Protein AF-A0A7C4N8R6-F1 (afdb_monomer)

Radius of gyration: 25.92 Å; Cα contacts (8 Å, |Δi|>4): 150; chains: 1; bounding box: 34×74×53 Å

Solvent-accessible surface area (backbone atoms only — not comparable to full-atom values): 8839 Å² total; per-residue (Å²): 139,69,66,65,63,55,53,54,55,52,53,53,64,66,56,58,70,66,71,73,71,82,80,82,78,84,77,80,72,80,74,75,88,65,75,79,76,78,59,69,77,58,53,74,77,60,76,60,58,42,71,75,50,55,31,35,39,32,34,75,45,76,42,53,60,89,56,93,74,57,71,67,59,54,43,48,56,31,48,55,52,43,50,54,52,52,50,50,48,44,46,74,69,78,33,82,85,45,74,66,53,49,50,50,49,54,52,47,46,69,72,33,46,44,76,40,81,47,93,53,97,48,89,65,36,46,36,29,42,29,36,30,58,39,91,47,43,49,59,50,62,73,53,57,81,114

Structure (mmCIF, N/CA/C/O backbone):
data_AF-A0A7C4N8R6-F1
#
_entry.id   AF-A0A7C4N8R6-F1
#
loop_
_atom_site.group_PDB
_atom_site.id
_atom_site.type_symbol
_atom_site.label_atom_id
_atom_site.label_alt_id
_atom_site.label_comp_id
_atom_site.label_asym_id
_atom_site.label_entity_id
_atom_site.label_seq_id
_atom_site.pdbx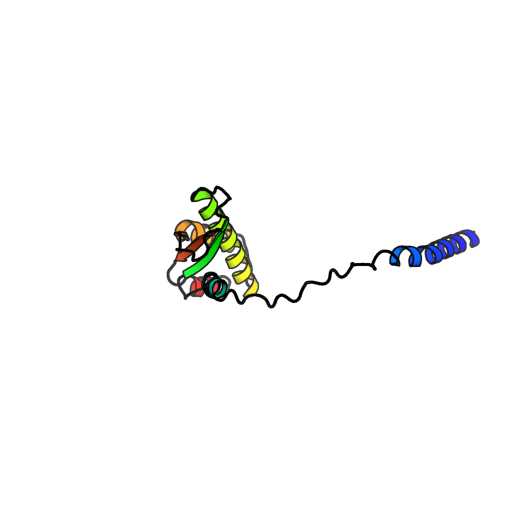_PDB_ins_code
_atom_site.Cartn_x
_atom_site.Cartn_y
_atom_site.Cartn_z
_atom_site.occupancy
_atom_site.B_iso_or_equiv
_atom_site.auth_seq_id
_atom_site.auth_comp_id
_atom_site.auth_asym_id
_atom_site.auth_atom_id
_atom_site.pdbx_PDB_model_num
ATOM 1 N N . MET A 1 1 ? 14.945 65.410 23.961 1.00 57.28 1 MET A N 1
ATOM 2 C CA . MET A 1 1 ? 15.057 63.964 23.649 1.00 57.28 1 MET A CA 1
ATOM 3 C C . MET A 1 1 ? 13.929 63.420 22.745 1.00 57.28 1 MET A C 1
ATOM 5 O O . MET A 1 1 ? 13.744 62.216 22.697 1.00 57.28 1 MET A O 1
ATOM 9 N N . VAL A 1 2 ? 13.197 64.262 21.989 1.00 55.00 2 VAL A N 1
ATOM 10 C CA . VAL A 1 2 ? 12.038 63.834 21.158 1.00 55.00 2 VAL A CA 1
ATOM 11 C C . VAL A 1 2 ? 12.347 63.835 19.643 1.00 55.00 2 VAL A C 1
ATOM 13 O O . VAL A 1 2 ? 11.633 63.207 18.867 1.00 55.00 2 VAL A O 1
ATOM 16 N N . SER A 1 3 ? 13.448 64.462 19.198 1.00 59.31 3 SER A N 1
ATOM 17 C CA . SER A 1 3 ? 13.795 64.541 17.763 1.00 59.31 3 SER A CA 1
ATOM 18 C C . SER A 1 3 ? 14.365 63.254 17.165 1.00 59.31 3 SER A C 1
ATOM 20 O O . SER A 1 3 ? 14.095 62.962 16.004 1.00 59.31 3 SER A O 1
ATOM 22 N N . TYR A 1 4 ? 15.117 62.457 17.931 1.00 59.75 4 TYR A N 1
ATOM 23 C CA . TYR A 1 4 ? 15.778 61.258 17.395 1.00 59.75 4 TYR A CA 1
ATOM 24 C C . TYR A 1 4 ? 14.791 60.135 17.051 1.00 59.75 4 TYR A C 1
ATOM 26 O O . TYR A 1 4 ? 14.957 59.455 16.042 1.00 59.75 4 TYR A O 1
ATOM 34 N N . LEU A 1 5 ? 13.715 59.994 17.833 1.00 59.22 5 LEU A N 1
ATOM 35 C CA . LEU A 1 5 ? 12.690 58.977 17.592 1.00 59.22 5 LEU A CA 1
ATOM 36 C C . LEU A 1 5 ? 11.904 59.260 16.299 1.00 59.22 5 LEU A C 1
ATOM 38 O O . LEU A 1 5 ? 11.577 58.341 15.557 1.00 59.22 5 LEU A O 1
ATOM 42 N N . ARG A 1 6 ? 11.658 60.540 15.987 1.00 61.69 6 ARG A N 1
ATOM 43 C CA . ARG A 1 6 ? 10.983 60.948 14.744 1.00 61.69 6 ARG A CA 1
ATOM 44 C C . ARG A 1 6 ? 11.861 60.731 13.511 1.00 61.69 6 ARG A C 1
ATOM 46 O O . ARG A 1 6 ? 11.342 60.335 12.475 1.00 61.69 6 ARG A O 1
ATOM 53 N N . LEU A 1 7 ? 13.175 60.927 13.636 1.00 62.84 7 LEU A N 1
ATOM 54 C CA . LEU A 1 7 ? 14.124 60.704 12.544 1.00 62.84 7 LEU A CA 1
ATOM 55 C C . LEU A 1 7 ? 14.228 59.213 12.172 1.00 62.84 7 LEU A C 1
ATOM 57 O O . LEU A 1 7 ? 14.213 58.871 10.994 1.00 62.84 7 LEU A O 1
ATOM 61 N N . ILE A 1 8 ? 14.254 58.322 13.169 1.00 66.88 8 ILE A N 1
ATOM 62 C CA . ILE A 1 8 ? 14.326 56.865 12.956 1.00 66.88 8 ILE A CA 1
ATOM 63 C C . ILE A 1 8 ? 13.053 56.333 12.280 1.00 66.88 8 ILE A C 1
ATOM 65 O O . ILE A 1 8 ? 13.141 55.529 11.354 1.00 66.88 8 ILE A O 1
ATOM 69 N N . VAL A 1 9 ? 11.873 56.820 12.685 1.00 66.19 9 VAL A N 1
ATOM 70 C CA . VAL A 1 9 ? 10.591 56.424 12.071 1.00 66.19 9 VAL A CA 1
ATOM 71 C C . VAL A 1 9 ? 10.496 56.891 10.613 1.00 66.19 9 VAL A C 1
ATOM 73 O O . VAL A 1 9 ? 10.007 56.145 9.767 1.00 66.19 9 VAL A O 1
ATOM 76 N N . TYR A 1 10 ? 11.021 58.079 10.293 1.00 62.78 10 TYR A N 1
ATOM 77 C CA . TYR A 1 10 ? 11.067 58.580 8.915 1.00 62.78 10 TYR A CA 1
ATOM 78 C C . TYR A 1 10 ? 12.009 57.769 8.018 1.00 62.78 10 TYR A C 1
ATOM 80 O O . TYR A 1 10 ? 11.660 57.475 6.877 1.00 62.78 10 TYR A O 1
ATOM 88 N N . ILE A 1 11 ? 13.170 57.355 8.534 1.00 63.69 11 ILE A N 1
ATOM 89 C CA . ILE A 1 11 ? 14.107 56.501 7.791 1.00 63.69 11 ILE A CA 1
ATOM 90 C C . ILE A 1 11 ? 13.459 55.136 7.500 1.00 63.69 11 ILE A C 1
ATOM 92 O O . ILE A 1 11 ? 13.500 54.671 6.364 1.00 63.69 11 ILE A O 1
ATOM 96 N N . LEU A 1 12 ? 12.776 54.529 8.476 1.00 59.09 12 LEU A N 1
ATOM 97 C CA . LEU A 1 12 ? 12.082 53.244 8.298 1.00 59.09 12 LEU A CA 1
ATOM 98 C C . LEU A 1 12 ? 10.967 53.294 7.236 1.00 59.09 12 LEU A C 1
ATOM 100 O O . LEU A 1 12 ? 10.825 52.350 6.462 1.00 59.09 12 LEU A O 1
ATOM 104 N N . PHE A 1 13 ? 10.222 54.401 7.149 1.00 60.09 13 PHE A N 1
ATOM 105 C CA . PHE A 1 13 ? 9.158 54.572 6.150 1.00 60.09 13 PHE A CA 1
ATOM 106 C C . PHE A 1 13 ? 9.677 54.772 4.717 1.00 60.09 13 PHE A C 1
ATOM 108 O O . PHE A 1 13 ? 8.994 54.395 3.768 1.00 60.09 13 PHE A O 1
ATOM 115 N N . ILE A 1 14 ? 10.884 55.324 4.550 1.00 61.25 14 ILE A N 1
ATOM 116 C CA . ILE A 1 14 ? 11.496 55.549 3.230 1.00 61.25 14 ILE A CA 1
ATOM 117 C C . ILE A 1 14 ? 12.086 54.253 2.650 1.00 61.25 14 ILE A C 1
ATOM 119 O O . ILE A 1 14 ? 12.050 54.058 1.436 1.00 61.25 14 ILE A O 1
ATOM 123 N N . TYR A 1 15 ? 12.580 53.336 3.491 1.00 57.41 15 TYR A N 1
ATOM 124 C CA . TYR A 1 15 ? 13.176 52.073 3.028 1.00 57.41 15 TYR A CA 1
ATOM 125 C C . TYR A 1 15 ? 12.176 50.913 2.866 1.00 57.41 15 TYR A C 1
ATOM 127 O O . TYR A 1 15 ? 12.472 49.961 2.143 1.00 57.41 15 TYR A O 1
ATOM 135 N N . LEU A 1 16 ? 10.980 50.986 3.466 1.00 56.34 16 LEU A N 1
ATOM 136 C CA . LEU A 1 16 ? 9.956 49.936 3.354 1.00 56.34 16 LEU A CA 1
ATOM 137 C C . LEU A 1 16 ? 9.455 49.658 1.912 1.00 56.34 16 LEU A C 1
ATOM 139 O O . LEU A 1 16 ? 9.300 48.485 1.567 1.00 56.34 16 LEU A O 1
ATOM 143 N N . PRO A 1 17 ? 9.235 50.658 1.029 1.00 56.12 17 PRO A N 1
ATOM 144 C CA . PRO A 1 17 ? 8.775 50.390 -0.337 1.00 56.12 17 PRO A CA 1
ATOM 145 C C . PRO A 1 17 ? 9.883 49.892 -1.282 1.00 56.12 17 PRO A C 1
ATOM 147 O O . PRO A 1 17 ? 9.570 49.398 -2.365 1.00 56.12 17 PRO A O 1
ATOM 150 N N . LEU A 1 18 ? 11.165 49.962 -0.893 1.00 55.56 18 LEU A N 1
ATOM 151 C CA . LEU A 1 18 ? 12.276 49.524 -1.750 1.00 55.56 18 LEU A CA 1
ATOM 152 C C . LEU A 1 18 ? 12.414 47.989 -1.815 1.00 55.56 18 LEU A C 1
ATOM 154 O O . LEU A 1 18 ? 12.956 47.458 -2.780 1.00 55.56 18 LEU A O 1
ATOM 158 N N . ILE A 1 19 ? 11.884 47.261 -0.824 1.00 55.94 19 ILE A N 1
ATOM 159 C CA . ILE A 1 19 ? 11.983 45.790 -0.738 1.00 55.94 19 ILE A CA 1
ATOM 160 C C . ILE A 1 19 ? 10.886 45.095 -1.574 1.00 55.94 19 ILE A C 1
ATOM 162 O O . ILE A 1 19 ? 11.017 43.926 -1.927 1.00 55.94 19 ILE A O 1
ATOM 166 N N . CYS A 1 20 ? 9.834 45.813 -1.982 1.00 52.31 20 CYS A N 1
ATOM 167 C CA . CYS A 1 20 ? 8.740 45.247 -2.786 1.00 52.31 20 CYS A CA 1
ATOM 168 C C . CYS A 1 20 ? 9.010 45.227 -4.305 1.00 52.31 20 CYS A C 1
ATOM 170 O O . CYS A 1 20 ? 8.166 44.755 -5.062 1.00 52.31 20 CYS A O 1
ATOM 172 N N . TYR A 1 21 ? 10.170 45.708 -4.773 1.00 52.94 21 TYR A N 1
ATOM 173 C CA . TYR A 1 21 ? 10.489 45.781 -6.209 1.00 52.94 21 TYR A CA 1
ATOM 174 C C . TYR A 1 21 ? 11.164 44.527 -6.796 1.00 52.94 21 TYR A C 1
ATOM 176 O O . TYR A 1 21 ? 11.364 44.444 -8.006 1.00 52.94 21 TYR A O 1
ATOM 184 N N . ILE A 1 22 ? 11.464 43.512 -5.983 1.00 58.34 22 ILE A N 1
ATOM 185 C CA . ILE A 1 22 ? 12.002 42.222 -6.440 1.00 58.34 22 ILE A CA 1
ATOM 186 C C . ILE A 1 22 ? 10.894 41.177 -6.558 1.00 58.34 22 ILE A C 1
ATOM 188 O O . ILE A 1 22 ? 10.840 40.264 -5.747 1.00 58.34 22 ILE A O 1
ATOM 192 N N . SER A 1 23 ? 9.999 41.295 -7.544 1.00 56.19 23 SER A N 1
ATOM 193 C CA . SER A 1 23 ? 9.154 40.173 -8.017 1.00 56.19 23 SER A CA 1
ATOM 194 C C . SER A 1 23 ? 8.391 40.524 -9.302 1.00 56.19 23 SER A C 1
ATOM 196 O O . SER A 1 23 ? 7.168 40.444 -9.346 1.00 56.19 23 SER A O 1
ATOM 198 N N . SER A 1 24 ? 9.072 40.923 -10.379 1.00 54.53 24 SER A N 1
ATOM 199 C CA . SER A 1 24 ? 8.424 40.904 -11.697 1.00 54.53 24 SER A CA 1
ATOM 200 C C . SER A 1 24 ? 9.433 40.846 -12.836 1.00 54.53 24 SER A C 1
ATOM 202 O O . SER A 1 24 ? 9.954 41.866 -13.270 1.00 54.53 24 SER A O 1
ATOM 204 N N . CYS A 1 25 ? 9.731 39.626 -13.282 1.00 46.66 25 CYS A N 1
ATOM 205 C CA . CYS A 1 25 ? 9.950 39.263 -14.687 1.00 46.66 25 CYS A CA 1
ATOM 206 C C . CYS A 1 25 ? 10.173 37.745 -14.768 1.00 46.66 25 CYS A C 1
ATOM 208 O O . CYS A 1 25 ? 11.272 37.258 -15.027 1.00 46.66 25 CYS A O 1
ATOM 210 N N . ALA A 1 26 ? 9.107 36.973 -14.544 1.00 49.34 26 ALA A N 1
ATOM 211 C CA . ALA A 1 26 ? 9.048 35.620 -15.078 1.00 49.34 26 ALA A CA 1
ATOM 212 C C . ALA A 1 26 ? 8.904 35.752 -16.600 1.00 49.34 26 ALA A C 1
ATOM 214 O O . ALA A 1 26 ? 7.831 36.078 -17.109 1.00 49.34 26 ALA A O 1
ATOM 215 N N . SER A 1 27 ? 10.013 35.573 -17.318 1.00 45.62 27 SER A N 1
ATOM 216 C CA . SER A 1 27 ? 10.022 35.474 -18.775 1.00 45.62 27 SER A CA 1
ATOM 217 C C . SER A 1 27 ? 9.064 34.357 -19.190 1.00 45.62 27 SER A C 1
ATOM 219 O O . SER A 1 27 ? 9.322 33.176 -18.944 1.00 45.62 27 SER A O 1
ATOM 221 N N . LYS A 1 28 ? 7.921 34.732 -19.776 1.00 52.75 28 LYS A N 1
ATOM 222 C CA . LYS A 1 28 ? 7.015 33.790 -20.430 1.00 52.75 28 LYS A CA 1
ATOM 223 C C . LYS A 1 28 ? 7.745 33.235 -21.649 1.00 52.75 28 LYS A C 1
ATOM 225 O O . LYS A 1 28 ? 7.687 33.812 -22.731 1.00 52.75 28 LYS A O 1
ATOM 230 N N . LYS A 1 29 ? 8.430 32.103 -21.477 1.00 49.56 29 LYS A N 1
ATOM 231 C CA . LYS A 1 29 ? 8.743 31.230 -22.607 1.00 49.56 29 LYS A CA 1
ATOM 232 C C . LYS A 1 29 ? 7.408 30.835 -23.233 1.00 49.56 29 LYS A C 1
ATOM 234 O O . LYS A 1 29 ? 6.558 30.273 -22.545 1.00 49.56 29 LYS A O 1
ATOM 239 N N . GLN A 1 30 ? 7.219 31.171 -24.507 1.00 48.84 30 GLN A N 1
ATOM 240 C CA . GLN A 1 30 ? 6.158 30.588 -25.317 1.00 48.84 30 GLN A CA 1
ATOM 241 C C . GLN A 1 30 ? 6.347 29.073 -25.283 1.00 48.84 30 GLN A C 1
ATOM 243 O O . GLN A 1 30 ? 7.303 28.534 -25.841 1.00 48.84 30 GLN A O 1
ATOM 248 N N . VAL A 1 31 ? 5.457 28.402 -24.559 1.00 53.97 31 VAL A N 1
ATOM 249 C CA . VAL A 1 31 ? 5.234 26.974 -24.727 1.00 53.97 31 VAL A CA 1
ATOM 250 C C . VAL A 1 31 ? 4.616 26.851 -26.111 1.00 53.97 31 VAL A C 1
ATOM 252 O O . VAL A 1 31 ? 3.550 27.401 -26.362 1.00 53.97 31 VAL A O 1
ATOM 255 N N . SER A 1 32 ? 5.354 26.231 -27.030 1.00 54.50 32 SER A N 1
ATOM 256 C CA . SER A 1 32 ? 4.824 25.808 -28.322 1.00 54.50 32 SER A CA 1
ATOM 257 C C . SER A 1 32 ? 3.548 25.008 -28.066 1.00 54.50 32 SER A C 1
ATOM 259 O O . SER A 1 32 ? 3.609 24.015 -27.334 1.00 54.50 32 SER A O 1
ATOM 261 N N . ASP A 1 33 ? 2.420 25.446 -28.632 1.00 54.78 33 ASP A N 1
ATOM 262 C CA . ASP A 1 33 ? 1.149 24.715 -28.656 1.00 54.78 33 ASP A CA 1
ATOM 263 C C . ASP A 1 33 ? 1.305 23.463 -29.530 1.00 54.78 33 ASP A C 1
ATOM 265 O O . ASP A 1 33 ? 0.779 23.346 -30.636 1.00 54.78 33 ASP A O 1
ATOM 269 N N . ILE A 1 34 ? 2.082 22.504 -29.038 1.00 59.56 34 ILE A N 1
ATOM 270 C CA . ILE A 1 34 ? 1.942 21.118 -29.442 1.00 59.56 34 ILE A CA 1
ATOM 271 C C . ILE A 1 34 ? 0.745 20.628 -28.625 1.00 59.56 34 ILE A C 1
ATOM 273 O O . ILE A 1 34 ? 0.862 20.574 -27.396 1.00 59.56 34 ILE A O 1
ATOM 277 N N . PRO A 1 35 ? -0.407 20.305 -29.244 1.00 55.81 35 PRO A N 1
ATOM 278 C CA . PRO A 1 35 ? -1.503 19.701 -28.501 1.00 55.81 35 PRO A CA 1
ATOM 279 C C . PRO A 1 35 ? -0.938 18.475 -27.778 1.00 55.81 35 PRO A C 1
ATOM 281 O O . PRO A 1 35 ? -0.205 17.704 -28.413 1.00 55.81 35 PRO A O 1
ATOM 284 N N . PRO A 1 36 ? -1.186 18.306 -26.464 1.00 54.00 36 PRO A N 1
ATOM 285 C CA . PRO A 1 36 ? -0.661 17.167 -25.736 1.00 54.00 36 PRO A CA 1
ATOM 286 C C . PRO A 1 36 ? -1.138 15.928 -26.476 1.00 54.00 36 PRO A C 1
ATOM 288 O O . PRO A 1 36 ? -2.336 15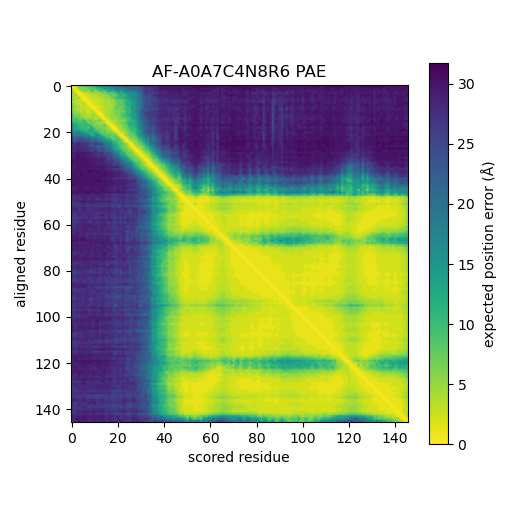.672 -26.564 1.00 54.00 36 PRO A O 1
ATOM 291 N N . LYS A 1 37 ? -0.191 15.210 -27.089 1.00 50.94 37 LYS A N 1
ATOM 292 C CA . LYS A 1 37 ? -0.467 13.939 -27.741 1.00 50.94 37 LYS A CA 1
ATOM 293 C C . LYS A 1 37 ? -1.098 13.082 -26.659 1.00 50.94 37 LYS A C 1
ATOM 295 O O . LYS A 1 37 ? -0.428 12.746 -25.684 1.00 50.94 37 LYS A O 1
ATOM 300 N N . GLU A 1 38 ? -2.396 12.858 -26.796 1.00 50.25 38 GLU A N 1
ATOM 301 C CA . GLU A 1 38 ? -3.228 12.200 -25.807 1.00 50.25 38 GLU A CA 1
ATOM 302 C C . GLU A 1 38 ? -2.664 10.788 -25.617 1.00 50.25 38 GLU A C 1
ATOM 304 O O . GLU A 1 38 ? -2.876 9.874 -26.415 1.00 50.25 38 GLU A O 1
ATOM 309 N N . ASN A 1 39 ? -1.806 10.636 -24.611 1.00 50.03 39 ASN A N 1
ATOM 310 C CA . ASN A 1 39 ? -1.204 9.368 -24.240 1.00 50.03 39 ASN A CA 1
ATOM 311 C C . ASN A 1 39 ? -2.283 8.578 -23.494 1.00 50.03 39 ASN A C 1
ATOM 313 O O . ASN A 1 39 ? -2.197 8.371 -22.287 1.00 50.03 39 ASN A O 1
ATOM 317 N N . ASN A 1 40 ? -3.308 8.130 -24.216 1.00 48.88 40 ASN A N 1
ATOM 318 C CA . ASN A 1 40 ? -4.393 7.308 -23.675 1.00 48.88 40 ASN A CA 1
ATOM 319 C C . ASN A 1 40 ? -3.862 6.006 -23.034 1.00 48.88 40 ASN A C 1
ATOM 321 O O . ASN A 1 40 ? -4.499 5.435 -22.157 1.00 48.88 40 ASN A O 1
ATOM 325 N N . ALA A 1 41 ? -2.642 5.581 -23.388 1.00 50.09 41 ALA A N 1
ATOM 326 C CA . ALA A 1 41 ? -1.937 4.473 -22.743 1.00 50.09 41 ALA A CA 1
ATOM 327 C C . ALA A 1 41 ? -1.463 4.773 -21.302 1.00 50.09 41 ALA A C 1
ATOM 329 O O . ALA A 1 41 ? -1.306 3.843 -20.518 1.00 50.09 41 ALA A O 1
ATOM 330 N N . LEU A 1 42 ? -1.243 6.045 -20.931 1.00 50.59 42 LEU A N 1
ATOM 331 C CA . LEU A 1 42 ? -0.882 6.425 -19.557 1.00 50.59 42 LEU A CA 1
ATOM 332 C C . LEU A 1 42 ? -2.075 6.342 -18.603 1.00 50.59 42 LEU A C 1
ATOM 334 O O . LEU A 1 42 ? -1.876 6.012 -17.438 1.00 50.59 42 LEU A O 1
ATOM 338 N N . LEU A 1 43 ? -3.290 6.631 -19.083 1.00 53.59 43 LEU A N 1
ATOM 339 C CA . LEU A 1 43 ? -4.486 6.699 -18.236 1.00 53.59 43 LEU A CA 1
ATOM 340 C C . LEU A 1 43 ? -4.743 5.366 -17.513 1.00 53.59 43 LEU A C 1
ATOM 342 O O . LEU A 1 43 ? -4.863 5.329 -16.291 1.00 53.59 43 LEU A O 1
ATOM 346 N N . PHE A 1 44 ? -4.706 4.246 -18.238 1.00 56.78 44 PHE A N 1
ATOM 347 C CA . PHE A 1 44 ? -5.067 2.940 -17.674 1.00 56.78 44 PHE A CA 1
ATOM 348 C C . PHE A 1 44 ? -4.072 2.388 -16.647 1.00 56.78 44 PHE A C 1
ATOM 350 O O . PHE A 1 44 ? -4.459 1.598 -15.782 1.00 56.78 44 PHE A O 1
ATOM 357 N N . GLU A 1 45 ? -2.791 2.763 -16.738 1.00 57.56 45 GLU A N 1
ATOM 358 C CA . GLU A 1 45 ? -1.759 2.229 -15.846 1.00 57.56 45 GLU A CA 1
ATOM 359 C C . GLU A 1 45 ? -1.871 2.821 -14.437 1.00 57.56 45 GLU A C 1
ATOM 361 O O . GLU A 1 45 ? -1.517 2.126 -13.492 1.00 57.56 45 GLU A O 1
ATOM 366 N N . TYR A 1 46 ? -2.416 4.038 -14.281 1.00 61.06 46 TYR A N 1
ATOM 367 C CA . TYR A 1 46 ? -2.446 4.776 -13.006 1.00 61.06 46 TYR A CA 1
ATOM 368 C C . TYR A 1 46 ? -3.823 4.921 -12.356 1.00 61.06 46 TYR A C 1
ATOM 370 O O . TYR A 1 46 ? -3.899 5.215 -11.165 1.00 61.06 46 TYR A O 1
ATOM 378 N N . GLU A 1 47 ? -4.911 4.659 -13.080 1.00 63.34 47 GLU A N 1
ATOM 379 C CA . GLU A 1 47 ? -6.296 4.807 -12.595 1.00 63.34 47 GLU A CA 1
ATOM 380 C C . GLU A 1 47 ? -6.692 3.890 -11.420 1.00 63.34 47 GLU A C 1
ATOM 382 O O . GLU A 1 47 ? -7.826 3.935 -10.950 1.00 63.34 47 GLU A O 1
ATOM 387 N N . LYS A 1 48 ? -5.785 3.036 -10.929 1.00 78.56 48 LYS A N 1
ATOM 388 C CA . LYS A 1 48 ? -6.086 2.000 -9.927 1.00 78.56 48 LYS A CA 1
ATOM 389 C C . LYS A 1 48 ? -5.225 2.076 -8.662 1.00 78.56 48 LYS A C 1
ATOM 391 O O . LYS A 1 48 ? -5.049 1.053 -8.003 1.00 78.56 48 LYS A O 1
ATOM 396 N N . GLU A 1 49 ? -4.665 3.237 -8.322 1.00 90.62 49 GLU A N 1
ATOM 397 C CA . GLU A 1 49 ? -4.107 3.450 -6.976 1.00 90.62 49 GLU A CA 1
ATOM 398 C C . GLU A 1 49 ? -5.216 3.642 -5.926 1.00 90.62 49 GLU A C 1
ATOM 400 O O . GLU A 1 49 ? -6.304 4.133 -6.222 1.00 90.62 49 GLU A O 1
ATOM 405 N N . GLY A 1 50 ? -4.926 3.275 -4.677 1.00 94.62 50 GLY A N 1
ATOM 406 C CA . GLY A 1 50 ? -5.859 3.368 -3.556 1.00 94.62 50 GLY A CA 1
ATOM 407 C C . GLY A 1 50 ? -6.579 2.051 -3.263 1.00 94.62 50 GLY A C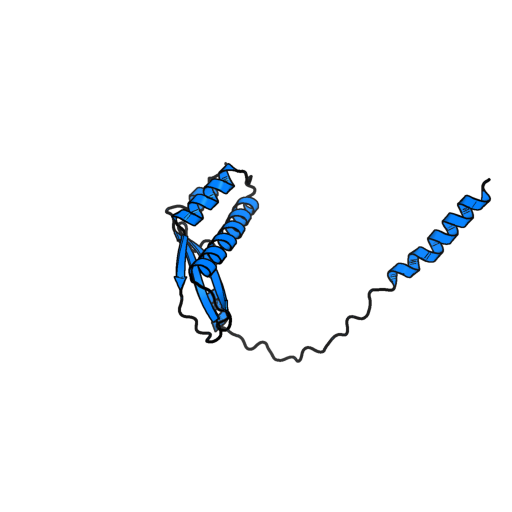 1
ATOM 408 O O . GLY A 1 50 ? -6.078 0.967 -3.563 1.00 94.62 50 GLY A O 1
ATOM 409 N N . PHE A 1 51 ? -7.752 2.128 -2.634 1.00 95.69 51 PHE A N 1
ATOM 410 C CA . PHE A 1 51 ? -8.600 0.952 -2.434 1.00 95.69 51 PHE A CA 1
ATOM 411 C C . PHE A 1 51 ? -9.240 0.549 -3.760 1.00 95.69 51 PHE A C 1
ATOM 413 O O . PHE A 1 51 ? -10.114 1.254 -4.260 1.00 95.69 51 PHE A O 1
ATOM 420 N N . ILE A 1 52 ? -8.816 -0.587 -4.312 1.00 93.81 52 ILE A N 1
ATOM 421 C CA . ILE A 1 52 ? -9.412 -1.149 -5.535 1.00 93.81 52 ILE A CA 1
ATOM 422 C C . ILE A 1 52 ? -10.618 -2.043 -5.222 1.00 93.81 52 ILE A C 1
ATOM 424 O O . ILE A 1 52 ? -11.469 -2.250 -6.081 1.00 93.81 52 ILE A O 1
ATOM 428 N N . ASP A 1 53 ? -10.701 -2.532 -3.984 1.00 94.69 53 ASP A N 1
ATOM 429 C CA . ASP A 1 53 ? -11.864 -3.178 -3.383 1.00 94.69 53 ASP A CA 1
ATOM 430 C C . ASP A 1 53 ? -11.775 -3.089 -1.839 1.00 94.69 53 ASP A C 1
ATOM 432 O O . ASP A 1 53 ? -10.938 -2.369 -1.287 1.00 94.69 53 ASP A O 1
ATOM 436 N N . ASN A 1 54 ? -12.661 -3.784 -1.114 1.00 96.44 54 ASN A N 1
ATOM 437 C CA . ASN A 1 54 ? -12.695 -3.752 0.356 1.00 96.44 54 ASN A CA 1
ATOM 438 C C . ASN A 1 54 ? -11.491 -4.446 1.028 1.00 96.44 54 ASN A C 1
ATOM 440 O O . ASN A 1 54 ? -11.235 -4.223 2.212 1.00 96.44 54 ASN A O 1
ATOM 444 N N . ASN A 1 55 ? -10.774 -5.297 0.299 1.00 97.81 55 ASN A N 1
ATOM 445 C CA . ASN A 1 55 ? -9.706 -6.155 0.802 1.00 97.81 55 ASN A CA 1
ATOM 446 C C . ASN A 1 55 ? -8.317 -5.714 0.325 1.00 97.81 55 ASN A C 1
ATOM 448 O O . ASN A 1 55 ? -7.319 -6.031 0.976 1.00 97.81 55 ASN A O 1
ATOM 452 N N . THR A 1 56 ? -8.243 -5.005 -0.802 1.00 97.44 56 THR A N 1
ATOM 453 C CA . THR A 1 56 ? -6.977 -4.669 -1.447 1.00 97.44 56 THR A CA 1
ATOM 454 C C . THR A 1 56 ? -6.770 -3.165 -1.576 1.00 97.44 56 THR A C 1
ATOM 456 O O . THR A 1 56 ? -7.553 -2.442 -2.196 1.00 97.44 56 THR A O 1
ATOM 459 N N . PHE A 1 57 ? -5.645 -2.710 -1.024 1.00 97.62 57 PHE A N 1
ATOM 460 C CA . PHE A 1 57 ? -5.095 -1.378 -1.252 1.00 97.62 57 PHE A CA 1
ATOM 461 C C . PHE A 1 57 ? -3.869 -1.477 -2.163 1.00 97.62 57 PHE A C 1
ATOM 463 O O . PHE A 1 57 ? -2.955 -2.252 -1.878 1.00 97.62 57 PHE A O 1
ATOM 470 N N . ARG A 1 58 ? -3.840 -0.694 -3.243 1.00 97.31 58 ARG A N 1
ATOM 471 C CA . ARG A 1 58 ? -2.798 -0.722 -4.271 1.00 97.31 58 ARG A CA 1
ATOM 472 C C . ARG A 1 58 ? -2.010 0.579 -4.318 1.00 97.31 58 ARG A C 1
ATOM 474 O O . ARG A 1 58 ? -2.575 1.670 -4.352 1.00 97.31 58 ARG A O 1
ATOM 481 N N . VAL A 1 59 ? -0.694 0.440 -4.430 1.00 96.62 59 VAL A N 1
ATOM 482 C CA . VAL A 1 59 ? 0.231 1.502 -4.835 1.00 96.62 59 VAL A CA 1
ATOM 483 C C . VAL A 1 59 ? 0.958 1.078 -6.101 1.00 96.62 59 VAL A C 1
ATOM 485 O O . VAL A 1 59 ? 1.321 -0.089 -6.249 1.00 96.62 59 VAL A O 1
ATOM 488 N N . ILE A 1 60 ? 1.201 2.019 -7.010 1.00 93.94 60 ILE A N 1
ATOM 489 C CA . ILE A 1 60 ? 1.858 1.757 -8.287 1.00 93.94 60 ILE A CA 1
ATOM 490 C C . ILE A 1 60 ? 3.248 2.372 -8.262 1.00 93.94 60 ILE A C 1
ATOM 492 O O . ILE A 1 60 ? 3.411 3.588 -8.230 1.00 93.94 60 ILE A O 1
ATOM 496 N N . VAL A 1 61 ? 4.281 1.536 -8.269 1.00 93.00 61 VAL A N 1
ATOM 497 C CA . VAL A 1 61 ? 5.680 1.971 -8.272 1.00 93.00 61 VAL A CA 1
ATOM 498 C C . VAL A 1 61 ? 6.202 1.960 -9.704 1.00 93.00 61 VAL A C 1
ATOM 500 O O . VAL A 1 61 ? 6.242 0.917 -10.353 1.00 93.00 61 VAL A O 1
ATOM 503 N N . ILE A 1 62 ? 6.618 3.131 -10.186 1.00 90.50 62 ILE A N 1
ATOM 504 C CA . ILE A 1 62 ? 7.212 3.314 -11.513 1.00 90.50 62 ILE A CA 1
ATOM 505 C C . ILE A 1 62 ? 8.716 3.477 -11.348 1.00 90.50 62 ILE A C 1
ATOM 507 O O . ILE A 1 62 ? 9.172 4.226 -10.475 1.00 90.50 62 ILE A O 1
ATOM 511 N N . ILE A 1 63 ? 9.470 2.789 -12.196 1.00 90.19 63 ILE A N 1
ATOM 512 C CA . ILE A 1 63 ? 10.929 2.821 -12.202 1.00 90.19 63 ILE A CA 1
ATOM 513 C C . ILE A 1 63 ? 11.410 3.060 -13.630 1.00 90.19 63 ILE A C 1
ATOM 515 O O . ILE A 1 63 ? 11.038 2.272 -14.498 1.00 90.19 63 ILE A O 1
ATOM 519 N N . PRO A 1 64 ? 12.204 4.108 -13.902 1.00 89.56 64 PRO A N 1
ATOM 520 C CA . PRO A 1 64 ? 12.835 4.296 -15.208 1.00 89.56 64 PRO A CA 1
ATOM 521 C C . PRO A 1 64 ? 13.717 3.098 -15.569 1.00 89.56 64 PRO A C 1
ATOM 523 O O . PRO A 1 64 ? 14.374 2.533 -14.698 1.00 89.56 64 PRO A O 1
ATOM 526 N N . VAL A 1 65 ? 13.730 2.687 -16.838 1.00 86.88 65 VAL A N 1
ATOM 527 C CA . VAL A 1 65 ? 14.513 1.516 -17.278 1.00 86.88 65 VAL A CA 1
ATOM 528 C C . VAL A 1 65 ? 16.022 1.752 -17.148 1.00 86.88 65 VAL A C 1
ATOM 530 O O . VAL A 1 65 ? 16.784 0.801 -17.000 1.00 86.88 65 VAL A O 1
ATOM 533 N N . GLU A 1 66 ? 16.445 3.016 -17.188 1.00 86.81 66 GLU A N 1
ATOM 534 C CA . GLU A 1 66 ? 17.835 3.448 -17.064 1.00 86.81 66 GLU A CA 1
ATOM 535 C C . GLU A 1 66 ? 18.345 3.378 -15.617 1.00 86.81 66 GLU A C 1
ATOM 537 O O . GLU A 1 66 ? 19.554 3.333 -15.390 1.00 86.81 66 GLU A O 1
ATOM 542 N N . GLU A 1 67 ? 17.441 3.365 -14.631 1.00 84.25 67 GLU A N 1
ATOM 543 C CA . GLU A 1 67 ? 17.796 3.257 -13.220 1.00 84.25 67 GLU A CA 1
ATOM 544 C C . GLU A 1 67 ? 17.862 1.786 -12.794 1.00 84.25 67 GLU A C 1
ATOM 546 O O . GLU A 1 67 ? 16.918 1.008 -12.968 1.00 84.25 67 GLU A O 1
ATOM 551 N N . HIS A 1 68 ? 18.975 1.397 -12.173 1.00 79.38 68 HIS A N 1
ATOM 552 C CA . HIS A 1 68 ? 19.117 0.050 -11.643 1.00 79.38 68 HIS A CA 1
ATOM 553 C C . HIS A 1 68 ? 18.503 -0.024 -10.240 1.00 79.38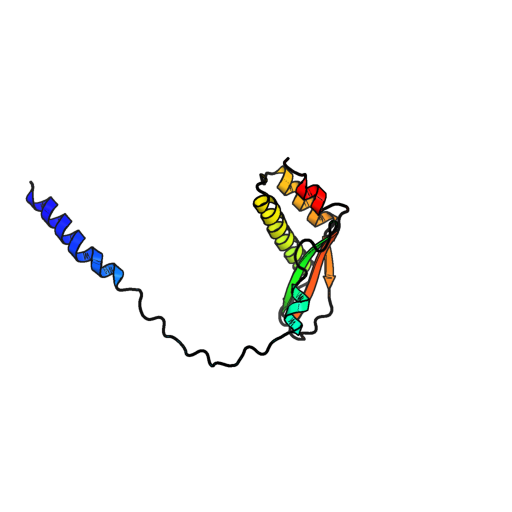 68 HIS A C 1
ATOM 555 O O . HIS A 1 68 ? 19.061 0.510 -9.286 1.00 79.38 68 HIS A O 1
ATOM 561 N N . TYR A 1 69 ? 17.370 -0.715 -10.113 1.00 85.06 69 TYR A N 1
ATOM 562 C CA . TYR A 1 69 ? 16.801 -1.092 -8.817 1.00 85.06 69 TYR A CA 1
ATOM 563 C C . TYR A 1 69 ? 16.781 -2.604 -8.672 1.00 85.06 69 TYR A C 1
ATOM 565 O O . TYR A 1 69 ? 16.405 -3.324 -9.600 1.00 85.06 69 TYR A O 1
ATOM 573 N N . ASP A 1 70 ? 17.139 -3.078 -7.486 1.00 91.31 70 ASP A N 1
ATOM 574 C CA . ASP A 1 70 ? 16.830 -4.432 -7.055 1.00 91.31 70 ASP A CA 1
ATOM 575 C C . ASP A 1 70 ? 15.382 -4.514 -6.532 1.00 91.31 70 ASP A C 1
ATOM 577 O O . ASP A 1 70 ? 14.776 -3.513 -6.138 1.00 91.31 70 ASP A O 1
ATOM 581 N N . GLU A 1 71 ? 14.812 -5.721 -6.524 1.00 90.62 71 GLU A N 1
ATOM 582 C CA . GLU A 1 71 ? 13.420 -5.948 -6.115 1.00 90.62 71 GLU A CA 1
ATOM 583 C C . GLU A 1 71 ? 13.135 -5.501 -4.668 1.00 90.62 71 GLU A C 1
ATOM 585 O O . GLU A 1 71 ? 12.024 -5.043 -4.382 1.00 90.62 71 GLU A O 1
ATOM 590 N N . LEU A 1 72 ? 14.116 -5.584 -3.757 1.00 94.62 72 LEU A N 1
ATOM 591 C CA . LEU A 1 72 ? 13.937 -5.165 -2.363 1.00 94.62 72 LEU A CA 1
ATOM 592 C C . LEU A 1 72 ? 13.766 -3.650 -2.282 1.00 94.62 72 LEU A C 1
ATOM 594 O O . LEU A 1 72 ? 12.843 -3.185 -1.614 1.00 94.62 72 LEU A O 1
ATOM 598 N N . SER A 1 73 ? 14.571 -2.891 -3.025 1.00 95.12 73 SER A N 1
ATOM 599 C CA . SER A 1 73 ? 14.439 -1.435 -3.124 1.00 95.12 73 SER A CA 1
ATOM 600 C C . SER A 1 73 ? 13.076 -1.018 -3.696 1.00 95.12 73 SER A C 1
ATOM 602 O O . SER A 1 73 ? 12.427 -0.105 -3.178 1.00 95.12 73 SER A O 1
ATOM 604 N N . VAL A 1 74 ? 12.577 -1.721 -4.723 1.00 95.75 74 VAL A N 1
ATOM 605 C CA . VAL A 1 74 ? 11.226 -1.477 -5.271 1.00 95.75 74 VAL A CA 1
ATOM 606 C C . VAL A 1 74 ? 10.148 -1.759 -4.228 1.00 95.75 74 VAL A C 1
ATOM 608 O O . VAL A 1 74 ? 9.206 -0.978 -4.066 1.00 95.75 74 VAL A O 1
ATOM 611 N N . ARG A 1 75 ? 10.285 -2.878 -3.508 1.00 96.88 75 ARG A N 1
ATOM 612 C CA . ARG A 1 75 ? 9.355 -3.276 -2.452 1.00 96.88 75 ARG A CA 1
ATOM 613 C C . ARG A 1 75 ? 9.332 -2.246 -1.331 1.00 96.88 75 ARG A C 1
ATOM 615 O O . ARG A 1 75 ? 8.242 -1.846 -0.932 1.00 96.88 75 ARG A O 1
ATOM 622 N N . GLN A 1 76 ? 10.493 -1.791 -0.871 1.00 97.12 76 GLN A N 1
ATOM 623 C CA . GLN A 1 76 ? 10.605 -0.778 0.173 1.00 97.12 76 GLN A CA 1
ATOM 624 C C . GLN A 1 76 ? 9.928 0.530 -0.253 1.00 97.12 76 GLN A C 1
ATOM 626 O O . GLN A 1 76 ? 9.092 1.058 0.478 1.00 97.12 76 GLN A O 1
ATOM 631 N N . LYS A 1 77 ? 10.175 0.995 -1.484 1.00 96.31 77 LYS A N 1
ATOM 632 C CA . LYS A 1 77 ? 9.494 2.172 -2.050 1.00 96.31 77 LYS A CA 1
ATOM 633 C C . LYS A 1 77 ? 7.971 1.992 -2.096 1.00 96.31 77 LYS A C 1
ATOM 635 O O . LYS A 1 77 ? 7.223 2.931 -1.820 1.00 96.31 77 LYS A O 1
ATOM 640 N N . GLY A 1 78 ? 7.501 0.787 -2.424 1.00 97.38 78 GLY A N 1
ATOM 641 C CA . GLY A 1 78 ? 6.084 0.418 -2.367 1.00 97.38 78 GLY A CA 1
ATOM 642 C C . GLY A 1 78 ? 5.509 0.479 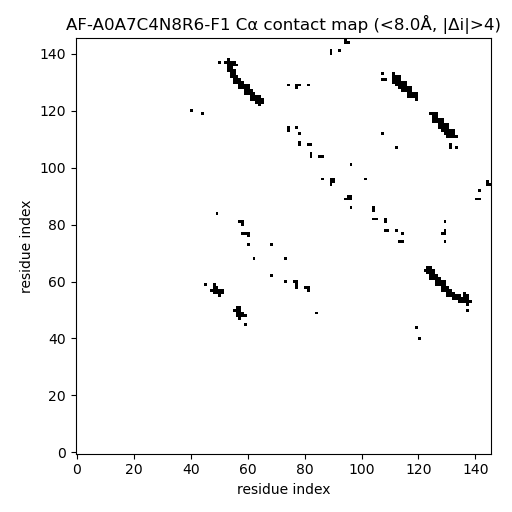-0.950 1.00 97.38 78 GLY A C 1
ATOM 643 O O . GLY A 1 78 ? 4.456 1.084 -0.747 1.00 97.38 78 GLY A O 1
ATOM 644 N N . GLN A 1 79 ? 6.221 -0.076 0.033 1.00 98.31 79 GLN A N 1
ATOM 645 C CA . GLN A 1 79 ? 5.835 -0.059 1.448 1.00 98.31 79 GLN A CA 1
ATOM 646 C C . GLN A 1 79 ? 5.750 1.363 2.005 1.00 98.31 79 GLN A C 1
ATOM 648 O O . GLN A 1 79 ? 4.742 1.721 2.613 1.00 98.31 79 GLN A O 1
ATOM 653 N N . GLU A 1 80 ? 6.769 2.188 1.764 1.00 98.19 80 GLU A N 1
ATOM 654 C CA . GLU A 1 80 ? 6.824 3.581 2.217 1.00 98.19 80 GLU A CA 1
ATOM 655 C C . GLU A 1 80 ? 5.666 4.399 1.643 1.00 98.19 80 GLU A C 1
ATOM 657 O O . GLU A 1 80 ? 4.941 5.076 2.378 1.00 98.19 80 GLU A O 1
ATOM 662 N N . ARG A 1 81 ? 5.430 4.289 0.330 1.00 97.62 81 ARG A N 1
ATOM 663 C CA . ARG A 1 81 ? 4.306 4.974 -0.315 1.00 97.62 81 ARG A CA 1
ATOM 664 C C . ARG A 1 81 ? 2.963 4.477 0.206 1.00 97.62 81 ARG A C 1
ATOM 666 O O . ARG A 1 81 ? 2.084 5.296 0.459 1.00 97.62 81 ARG A O 1
ATOM 673 N N . ALA A 1 82 ? 2.795 3.172 0.407 1.00 98.12 82 ALA A N 1
ATOM 674 C CA . ALA A 1 82 ? 1.554 2.634 0.951 1.00 98.12 82 ALA A CA 1
ATOM 675 C C . ALA A 1 82 ? 1.304 3.105 2.387 1.00 98.12 82 ALA A C 1
ATOM 677 O O . ALA A 1 82 ? 0.175 3.462 2.722 1.00 98.12 82 ALA A O 1
ATOM 678 N N . PHE A 1 83 ? 2.353 3.184 3.208 1.00 98.50 83 PHE A N 1
ATOM 679 C CA . PHE A 1 83 ? 2.271 3.726 4.559 1.00 98.50 83 PHE A CA 1
ATOM 680 C C . PHE A 1 83 ? 1.801 5.181 4.555 1.00 98.50 83 PHE A C 1
ATOM 682 O O . PHE A 1 83 ? 0.842 5.518 5.251 1.00 98.50 83 PHE A O 1
ATOM 689 N N . VAL A 1 84 ? 2.430 6.035 3.742 1.00 98.00 84 VAL A N 1
ATOM 690 C CA . VAL A 1 84 ? 2.052 7.451 3.628 1.00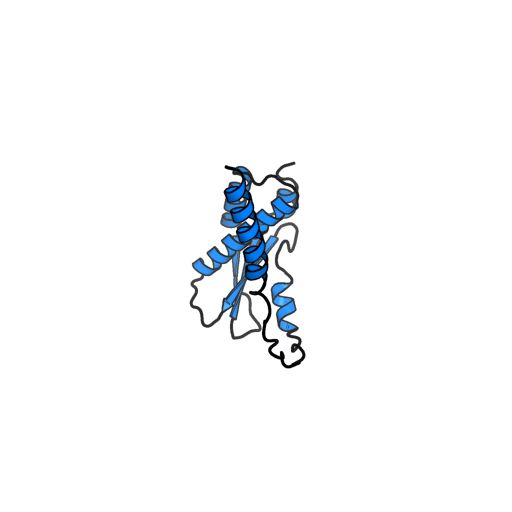 98.00 84 VAL A CA 1
ATOM 691 C C . VAL A 1 84 ? 0.607 7.592 3.148 1.00 98.00 84 VAL A C 1
ATOM 693 O O . VAL A 1 84 ? -0.166 8.333 3.754 1.00 98.00 84 VAL A O 1
ATOM 696 N N . SER A 1 85 ? 0.212 6.851 2.112 1.00 97.44 85 SER A N 1
ATOM 697 C CA . SER A 1 85 ? -1.143 6.932 1.562 1.00 97.44 85 SER A CA 1
ATOM 698 C C . SER A 1 85 ? -2.210 6.451 2.548 1.00 97.44 85 SER A C 1
ATOM 700 O O . SER A 1 85 ? -3.224 7.125 2.721 1.00 97.44 85 SER A O 1
ATOM 702 N N . LEU A 1 86 ? -1.985 5.334 3.249 1.00 97.25 86 LEU A N 1
ATOM 703 C CA . LEU A 1 86 ? -2.923 4.827 4.257 1.00 97.25 86 LEU A CA 1
ATOM 704 C C . LEU A 1 86 ? -2.983 5.721 5.500 1.00 97.25 86 LEU A C 1
ATOM 706 O O . LEU A 1 86 ? -4.065 5.942 6.043 1.00 97.25 86 LEU A O 1
ATOM 710 N N . LYS A 1 87 ? -1.855 6.295 5.933 1.00 97.12 87 LYS A N 1
ATOM 711 C CA . LYS A 1 87 ? -1.836 7.308 6.997 1.00 97.12 87 LYS A CA 1
ATOM 712 C C . LYS A 1 87 ? -2.682 8.520 6.606 1.00 97.12 87 LYS A C 1
ATOM 714 O O . LYS A 1 87 ? -3.523 8.955 7.389 1.00 97.12 87 LYS A O 1
ATOM 719 N N . ASN A 1 88 ? -2.488 9.039 5.394 1.00 96.25 88 ASN A N 1
ATOM 720 C CA . ASN A 1 88 ? -3.261 10.171 4.887 1.00 96.25 88 ASN A CA 1
ATOM 721 C C . ASN A 1 88 ? -4.751 9.829 4.774 1.00 96.25 88 ASN A C 1
ATOM 723 O O . ASN A 1 88 ? -5.586 10.656 5.130 1.00 96.25 88 ASN A O 1
ATOM 727 N N . TYR A 1 89 ? -5.088 8.604 4.360 1.00 95.31 89 TYR A N 1
ATOM 728 C CA . TYR A 1 89 ? -6.463 8.113 4.366 1.00 95.31 89 TYR A CA 1
ATOM 729 C C . TYR A 1 89 ? -7.077 8.174 5.769 1.00 95.31 89 TYR A C 1
ATOM 731 O O . TYR A 1 89 ? -8.110 8.813 5.944 1.00 95.31 89 TYR A O 1
ATOM 739 N N . ILE A 1 90 ? -6.426 7.594 6.782 1.00 94.56 90 ILE A N 1
ATOM 740 C CA . ILE A 1 90 ? -6.912 7.611 8.175 1.00 94.56 90 ILE A CA 1
ATOM 741 C C . ILE A 1 90 ? -7.143 9.050 8.656 1.00 94.56 90 ILE A C 1
ATOM 743 O O . ILE A 1 90 ? -8.211 9.358 9.183 1.00 94.56 90 ILE A O 1
ATOM 747 N N . ILE A 1 91 ? -6.179 9.944 8.417 1.00 94.25 91 ILE A N 1
ATOM 748 C CA . ILE A 1 91 ? -6.284 11.359 8.799 1.00 94.25 91 ILE A CA 1
ATOM 749 C C . ILE A 1 91 ? -7.458 12.037 8.076 1.00 94.25 91 ILE A C 1
ATOM 751 O O . ILE A 1 91 ? -8.224 12.760 8.708 1.00 94.25 91 ILE A O 1
ATOM 755 N N . SER A 1 92 ? -7.655 11.762 6.781 1.00 94.31 92 SER A N 1
ATOM 756 C CA . SER A 1 92 ? -8.774 12.313 5.997 1.00 94.31 92 SER A CA 1
ATOM 757 C C . SER A 1 92 ? -10.152 11.875 6.504 1.00 94.31 92 SER A C 1
ATOM 759 O O . SER A 1 92 ? -11.136 12.575 6.289 1.00 94.31 92 SER A O 1
ATOM 761 N N . GLN A 1 93 ? -10.224 10.743 7.212 1.00 93.12 93 GLN A N 1
ATOM 762 C CA . GLN A 1 93 ? -11.440 10.254 7.865 1.00 93.12 93 GLN A CA 1
ATOM 763 C C . GLN A 1 93 ? -11.650 10.865 9.264 1.00 93.12 93 GLN A C 1
ATOM 765 O O . GLN A 1 93 ? -12.472 10.362 10.028 1.00 93.12 93 GLN A O 1
ATOM 770 N N . ASN A 1 94 ? -10.919 11.932 9.615 1.00 92.12 94 ASN A N 1
ATOM 771 C CA . ASN A 1 94 ? -10.948 12.601 10.922 1.00 92.12 94 ASN A CA 1
ATOM 772 C C . ASN A 1 94 ? -10.592 11.682 12.102 1.00 92.12 94 ASN A C 1
ATOM 774 O O . ASN A 1 94 ? -11.111 11.839 13.207 1.00 92.12 94 ASN A O 1
ATOM 778 N N . LYS A 1 95 ? -9.700 10.714 11.878 1.00 90.62 95 LYS A N 1
ATOM 779 C CA . LYS A 1 95 ? -9.245 9.779 12.912 1.00 90.62 95 LYS A CA 1
ATOM 780 C C . LYS A 1 95 ? -7.891 10.187 13.466 1.00 90.62 95 LYS A C 1
ATOM 782 O O . LYS A 1 95 ? -7.025 10.670 12.737 1.00 90.62 95 LYS A O 1
ATOM 787 N N . VAL A 1 96 ? -7.689 9.936 14.757 1.00 90.31 96 VAL A N 1
ATOM 788 C CA . VAL A 1 96 ? -6.401 10.167 15.418 1.00 90.31 96 VAL A CA 1
ATOM 789 C C . VAL A 1 96 ? -5.389 9.127 14.938 1.00 90.31 96 VAL A C 1
ATOM 791 O O . VAL A 1 96 ? -5.622 7.923 15.035 1.00 90.31 96 VAL A O 1
ATOM 794 N N . PHE A 1 97 ? -4.249 9.596 14.431 1.00 93.44 9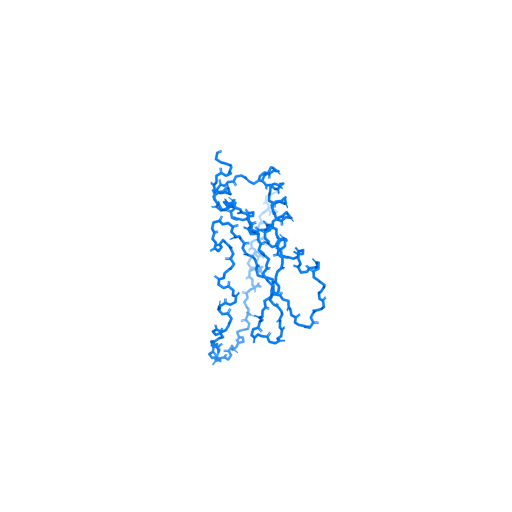7 PHE A N 1
ATOM 795 C CA . PHE A 1 97 ? -3.127 8.741 14.052 1.00 93.44 97 PHE A CA 1
ATOM 796 C C . PHE A 1 97 ? -2.126 8.643 15.211 1.00 93.44 97 PHE A C 1
ATOM 798 O O . PHE A 1 97 ? -1.210 9.457 15.322 1.00 93.44 97 PHE A O 1
ATOM 805 N N . ASP A 1 98 ? -2.331 7.666 16.091 1.00 93.81 98 ASP A N 1
ATOM 806 C CA . ASP A 1 98 ? -1.486 7.401 17.259 1.00 93.81 98 ASP A CA 1
ATOM 807 C C . ASP A 1 98 ? -0.457 6.276 17.008 1.00 93.81 98 ASP A C 1
ATOM 809 O O . ASP A 1 98 ? -0.327 5.734 15.905 1.00 93.81 98 ASP A O 1
ATOM 813 N N . SER A 1 99 ? 0.298 5.908 18.048 1.00 95.19 99 SER A N 1
ATOM 814 C CA . SER A 1 99 ? 1.280 4.818 17.981 1.00 95.19 99 SER A CA 1
ATOM 815 C C . SER A 1 99 ? 0.640 3.455 17.692 1.00 95.19 99 SER A C 1
ATOM 817 O O . SER A 1 99 ? 1.253 2.616 17.031 1.00 95.19 99 SER A O 1
ATOM 819 N N . LYS A 1 100 ? -0.606 3.231 18.129 1.00 93.31 100 LYS A N 1
ATOM 820 C CA . LYS A 1 100 ? -1.352 1.999 17.855 1.00 93.31 100 LYS A CA 1
ATOM 821 C C . LYS A 1 100 ? -1.701 1.898 16.371 1.00 93.31 100 LYS A C 1
ATOM 823 O O . LYS A 1 100 ? -1.461 0.850 15.773 1.00 93.31 100 LYS A O 1
ATOM 828 N N . MET A 1 101 ? -2.207 2.975 15.768 1.00 94.25 101 MET A N 1
ATOM 829 C CA . MET A 1 101 ? -2.473 3.056 14.328 1.00 94.25 101 MET A CA 1
ATOM 830 C C . MET A 1 101 ? -1.191 2.908 13.511 1.00 94.25 101 MET A C 1
ATOM 832 O O . MET A 1 101 ? -1.176 2.174 12.523 1.00 94.25 101 MET A O 1
ATOM 836 N N . HIS A 1 102 ? -0.105 3.553 13.945 1.00 96.50 102 HIS A N 1
ATOM 837 C CA . HIS A 1 102 ? 1.202 3.421 13.309 1.00 96.50 102 HIS A CA 1
ATOM 838 C C . HIS A 1 102 ? 1.660 1.958 13.258 1.00 96.50 102 HIS A C 1
ATOM 840 O O . HIS A 1 102 ? 1.935 1.437 12.177 1.00 96.50 102 HIS A O 1
ATOM 846 N N . ASN A 1 103 ? 1.684 1.280 14.409 1.00 96.75 103 ASN A N 1
ATOM 847 C CA . ASN A 1 103 ? 2.102 -0.118 14.501 1.00 96.75 103 ASN A CA 1
ATOM 848 C C . ASN A 1 103 ? 1.186 -1.033 13.684 1.00 96.75 103 ASN A C 1
ATOM 850 O O . ASN A 1 103 ? 1.673 -1.883 12.944 1.00 96.75 103 ASN A O 1
ATOM 854 N N . TYR A 1 104 ? -0.131 -0.818 13.756 1.00 95.50 104 TYR A N 1
ATOM 855 C CA . TYR A 1 104 ? -1.097 -1.565 12.955 1.00 95.50 104 TYR A CA 1
ATOM 856 C C . TYR A 1 104 ? -0.816 -1.442 11.451 1.00 95.50 104 TYR A C 1
ATOM 858 O O . TYR A 1 104 ? -0.782 -2.460 10.753 1.00 95.50 104 TYR A O 1
ATOM 866 N N . LEU A 1 105 ? -0.587 -0.223 10.946 1.00 97.00 105 LEU A N 1
ATOM 867 C CA . LEU A 1 105 ? -0.250 -0.014 9.538 1.00 97.00 105 LEU A CA 1
ATOM 868 C C . LEU A 1 105 ? 1.062 -0.701 9.176 1.00 97.00 105 LEU A C 1
ATOM 870 O O . LEU A 1 105 ? 1.096 -1.431 8.191 1.00 97.00 105 LEU A O 1
ATOM 874 N N . MET A 1 106 ? 2.115 -0.523 9.977 1.00 97.81 106 MET A N 1
ATOM 875 C CA . MET A 1 106 ? 3.414 -1.146 9.714 1.00 97.81 106 MET A CA 1
ATOM 876 C C . MET A 1 106 ? 3.312 -2.673 9.645 1.00 97.81 106 MET A C 1
ATOM 878 O O . MET A 1 106 ? 3.800 -3.280 8.689 1.00 97.81 106 MET A O 1
ATOM 882 N N . THR A 1 107 ? 2.624 -3.300 10.602 1.00 97.81 107 THR A N 1
ATOM 883 C CA . THR A 1 107 ? 2.403 -4.753 10.609 1.00 97.81 107 THR A CA 1
ATOM 884 C C . THR A 1 107 ? 1.546 -5.197 9.427 1.00 97.81 107 THR A C 1
ATOM 886 O O . THR A 1 107 ? 1.860 -6.198 8.788 1.00 97.81 107 THR A O 1
ATOM 889 N N . THR A 1 108 ? 0.494 -4.447 9.090 1.00 98.00 108 THR A N 1
ATOM 890 C CA . THR A 1 108 ? -0.399 -4.785 7.974 1.00 98.00 108 THR A CA 1
ATOM 891 C C . THR A 1 108 ? 0.325 -4.700 6.632 1.00 98.00 108 THR A C 1
ATOM 893 O O . THR A 1 108 ? 0.256 -5.626 5.830 1.00 98.00 108 THR A O 1
ATOM 896 N N . ILE A 1 109 ? 1.072 -3.623 6.398 1.00 98.31 109 ILE A N 1
ATOM 897 C CA . ILE A 1 109 ? 1.839 -3.405 5.167 1.00 98.31 109 ILE A CA 1
ATOM 898 C C . ILE A 1 109 ? 2.943 -4.455 5.022 1.00 98.31 109 ILE A C 1
ATOM 900 O O . ILE A 1 109 ? 3.135 -5.001 3.939 1.00 98.31 109 ILE A O 1
ATOM 904 N N . THR A 1 110 ? 3.655 -4.761 6.109 1.00 97.50 110 THR A N 1
ATOM 905 C CA . THR A 1 110 ? 4.754 -5.737 6.085 1.00 97.50 110 THR A CA 1
ATOM 906 C C . THR A 1 110 ? 4.238 -7.165 5.917 1.00 97.50 110 THR A C 1
ATOM 908 O O . THR A 1 110 ? 4.829 -7.936 5.168 1.00 97.50 110 THR A O 1
ATOM 911 N N . GLY A 1 111 ? 3.135 -7.521 6.584 1.00 97.94 111 GLY A N 1
ATOM 912 C CA . GLY A 1 111 ? 2.596 -8.883 6.579 1.00 97.94 111 GLY A CA 1
ATOM 913 C C . GLY A 1 111 ? 1.746 -9.230 5.355 1.00 97.94 111 GLY A C 1
ATOM 914 O O . GLY A 1 111 ? 1.761 -10.376 4.919 1.00 97.94 111 GLY A O 1
ATOM 915 N N . TYR A 1 112 ? 1.019 -8.259 4.794 1.00 98.25 112 TYR A N 1
ATOM 916 C CA . TYR A 1 112 ? 0.065 -8.487 3.696 1.00 98.25 112 TYR A CA 1
ATOM 917 C C . TYR A 1 112 ? 0.462 -7.805 2.379 1.00 98.25 112 TYR A C 1
ATOM 919 O O . TYR A 1 112 ? -0.266 -7.911 1.389 1.00 98.25 112 TYR A O 1
ATOM 927 N N . GLY A 1 113 ? 1.586 -7.085 2.361 1.00 97.94 113 GLY A N 1
ATOM 928 C CA . GLY A 1 113 ? 2.112 -6.411 1.181 1.00 97.94 113 GLY A CA 1
ATOM 929 C C . GLY A 1 113 ? 2.795 -7.375 0.216 1.00 97.94 113 GLY A C 1
ATOM 930 O O . GLY A 1 113 ? 3.689 -8.131 0.593 1.00 97.94 113 GLY A O 1
ATOM 931 N N . THR A 1 114 ? 2.414 -7.317 -1.055 1.00 97.88 114 THR A N 1
ATOM 932 C CA . THR A 1 114 ? 3.004 -8.119 -2.130 1.00 97.88 114 THR A CA 1
ATOM 933 C C . THR A 1 114 ? 3.393 -7.227 -3.299 1.00 97.88 114 THR A C 1
ATOM 935 O O . THR A 1 114 ? 2.619 -6.371 -3.719 1.00 97.88 114 THR A O 1
ATOM 938 N N . LEU A 1 115 ? 4.601 -7.426 -3.828 1.00 97.12 115 LEU A N 1
ATOM 939 C CA . LEU A 1 115 ? 5.078 -6.724 -5.015 1.00 97.12 115 LEU A CA 1
ATOM 940 C C . LEU A 1 115 ? 4.871 -7.610 -6.246 1.00 97.12 115 LEU A C 1
ATOM 942 O O . LEU A 1 115 ? 5.256 -8.778 -6.243 1.00 97.12 115 LEU A O 1
ATOM 946 N N . LYS A 1 116 ? 4.280 -7.057 -7.303 1.00 94.00 116 LYS A N 1
ATOM 947 C CA . LYS A 1 116 ? 4.093 -7.735 -8.589 1.00 94.00 116 LYS A CA 1
ATOM 948 C C . LYS A 1 116 ? 4.519 -6.813 -9.717 1.00 94.00 116 LYS A C 1
ATOM 950 O O . LYS A 1 116 ? 3.956 -5.731 -9.871 1.00 94.00 116 LYS A O 1
ATOM 955 N N . LYS A 1 117 ? 5.477 -7.252 -10.532 1.00 91.12 117 LYS A N 1
ATOM 956 C CA . LYS A 1 117 ? 5.803 -6.572 -11.789 1.00 91.12 117 LYS A CA 1
ATOM 957 C C . LYS A 1 117 ? 4.615 -6.687 -12.745 1.00 91.12 117 LYS A C 1
ATOM 959 O O . LYS A 1 117 ? 3.947 -7.721 -12.790 1.00 91.12 117 LYS A O 1
ATOM 964 N N . ARG A 1 118 ? 4.333 -5.618 -13.478 1.00 87.81 118 ARG A N 1
ATOM 965 C CA . ARG A 1 118 ? 3.302 -5.581 -14.512 1.00 87.81 118 ARG A CA 1
ATOM 966 C C . ARG A 1 118 ? 3.951 -5.302 -15.851 1.00 87.81 118 ARG A C 1
ATOM 968 O O . ARG A 1 118 ? 4.962 -4.602 -15.928 1.00 87.81 118 ARG A O 1
ATOM 975 N N . ASP A 1 119 ? 3.345 -5.860 -16.887 1.00 79.56 119 ASP A N 1
ATOM 976 C CA . ASP A 1 119 ? 3.711 -5.527 -18.251 1.00 79.56 119 ASP A CA 1
ATOM 977 C C . ASP A 1 119 ? 3.388 -4.051 -18.466 1.00 79.56 119 ASP A C 1
ATOM 979 O O . ASP A 1 119 ? 2.249 -3.620 -18.274 1.00 79.56 119 ASP A O 1
ATOM 983 N N . SER A 1 120 ? 4.410 -3.268 -18.802 1.00 73.31 120 SER A N 1
ATOM 984 C CA . SER A 1 120 ? 4.228 -1.872 -19.177 1.00 73.31 120 SER A CA 1
ATOM 985 C C . SER A 1 120 ? 4.238 -1.782 -20.692 1.00 73.31 120 SER A C 1
ATOM 987 O O . SER A 1 120 ? 5.081 -2.378 -21.361 1.00 73.31 120 SER A O 1
ATOM 989 N N . THR A 1 121 ? 3.317 -1.002 -21.248 1.00 73.38 121 THR A N 1
ATOM 990 C CA . THR A 1 121 ? 3.323 -0.667 -22.679 1.00 73.38 121 THR A CA 1
ATOM 991 C C . THR A 1 121 ? 4.425 0.337 -23.026 1.00 73.38 121 THR A C 1
ATOM 993 O O . THR A 1 121 ? 4.608 0.679 -24.192 1.00 73.38 121 THR A O 1
ATOM 996 N N . CYS A 1 122 ? 5.137 0.853 -22.020 1.00 78.06 122 CYS A N 1
ATOM 997 C CA . CYS A 1 122 ? 6.186 1.847 -22.156 1.00 78.06 122 CYS A CA 1
ATOM 998 C C . CYS A 1 122 ? 7.562 1.189 -22.001 1.00 78.06 122 CYS A C 1
ATOM 1000 O O . CYS A 1 122 ? 7.878 0.633 -20.954 1.00 78.06 122 CYS A O 1
ATOM 1002 N N . SER A 1 123 ? 8.404 1.287 -23.031 1.00 81.25 123 SER A N 1
ATOM 1003 C CA . SER A 1 123 ? 9.741 0.678 -23.038 1.00 81.25 123 SER A CA 1
ATOM 1004 C C . SER A 1 123 ? 10.753 1.376 -22.127 1.00 81.25 123 SER A C 1
ATOM 1006 O O . SER A 1 123 ? 11.810 0.816 -21.859 1.00 81.25 123 SER A O 1
ATOM 1008 N N . THR A 1 124 ? 10.458 2.591 -21.660 1.00 86.75 124 THR A N 1
ATOM 1009 C CA . THR A 1 124 ? 11.386 3.402 -20.856 1.00 86.75 124 THR A CA 1
ATOM 1010 C C . THR A 1 124 ? 11.173 3.240 -19.354 1.00 86.75 124 THR A C 1
ATOM 1012 O O . THR A 1 124 ? 11.783 3.954 -18.563 1.00 86.75 124 THR A O 1
ATOM 1015 N N . ARG A 1 125 ? 10.267 2.355 -18.920 1.00 87.00 125 ARG A N 1
ATOM 1016 C CA . ARG A 1 125 ? 9.965 2.176 -17.499 1.00 87.00 125 ARG A CA 1
ATOM 1017 C C . ARG A 1 125 ? 9.428 0.792 -17.180 1.00 87.00 125 ARG A C 1
ATOM 1019 O O . ARG A 1 125 ? 8.763 0.150 -17.985 1.00 87.00 125 ARG A O 1
ATOM 1026 N N . TYR A 1 126 ? 9.635 0.389 -15.940 1.00 88.56 126 TYR A N 1
ATOM 1027 C CA . TYR A 1 126 ? 8.947 -0.721 -15.314 1.00 88.56 126 TYR A CA 1
ATOM 1028 C C . TYR A 1 126 ? 7.831 -0.216 -14.410 1.00 88.56 126 TYR A C 1
ATOM 1030 O O . TYR A 1 126 ? 7.957 0.818 -13.748 1.00 88.56 126 TYR A O 1
ATOM 1038 N N . CYS A 1 127 ? 6.755 -0.991 -14.355 1.00 90.19 127 CYS A N 1
ATOM 1039 C CA . CYS A 1 127 ? 5.622 -0.750 -13.484 1.00 90.19 127 CYS A CA 1
ATOM 1040 C C . CYS A 1 127 ? 5.445 -1.925 -12.535 1.00 90.19 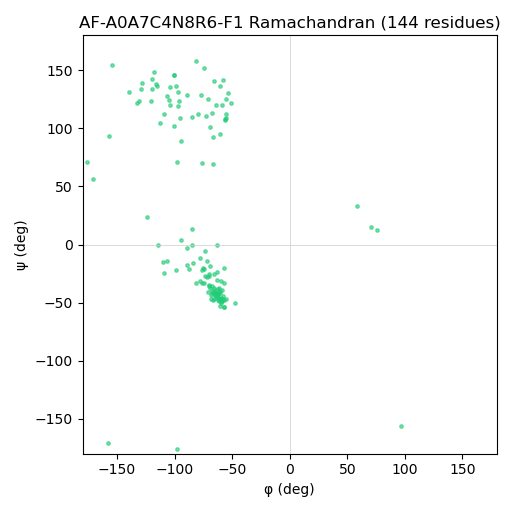127 CYS A C 1
ATOM 1042 O O . CYS A 1 127 ? 5.489 -3.091 -12.937 1.00 90.19 127 CYS A O 1
ATOM 1044 N N . TYR A 1 128 ? 5.249 -1.608 -11.264 1.00 93.00 128 TYR A N 1
ATOM 1045 C CA . TYR A 1 128 ? 5.008 -2.584 -10.221 1.00 93.00 128 TYR A CA 1
ATOM 1046 C C . TYR A 1 128 ? 3.760 -2.208 -9.446 1.00 93.00 128 TYR A C 1
ATOM 1048 O O . TYR A 1 128 ? 3.550 -1.046 -9.104 1.00 93.00 128 TYR A O 1
ATOM 1056 N N . TYR A 1 129 ? 2.959 -3.209 -9.116 1.00 94.88 129 TYR A N 1
ATOM 1057 C CA . TYR A 1 129 ? 1.890 -3.080 -8.142 1.00 94.88 129 TYR A CA 1
ATOM 1058 C C . TYR A 1 129 ? 2.405 -3.559 -6.796 1.00 94.88 129 TYR A C 1
ATOM 1060 O O . TYR A 1 129 ? 2.876 -4.690 -6.672 1.00 94.88 129 TYR A O 1
ATOM 1068 N N . PHE A 1 130 ? 2.324 -2.686 -5.803 1.00 97.38 130 PHE A N 1
ATOM 1069 C CA . PHE A 1 130 ? 2.465 -3.045 -4.407 1.00 97.38 130 PHE A CA 1
ATOM 1070 C C . PHE A 1 130 ? 1.063 -3.128 -3.800 1.00 97.38 130 PHE A C 1
ATOM 1072 O O . PHE A 1 130 ? 0.430 -2.106 -3.528 1.00 97.38 130 PHE A O 1
ATOM 1079 N N . ASP A 1 131 ? 0.576 -4.356 -3.641 1.00 97.56 131 ASP A N 1
ATOM 1080 C CA . ASP A 1 131 ? -0.776 -4.655 -3.177 1.00 97.56 131 ASP A CA 1
ATOM 1081 C C . ASP A 1 131 ? -0.739 -5.137 -1.731 1.00 97.56 131 ASP A C 1
ATOM 1083 O O . ASP A 1 131 ? -0.096 -6.141 -1.425 1.00 97.56 131 ASP A O 1
ATOM 1087 N N . ILE A 1 132 ? -1.489 -4.472 -0.858 1.00 98.44 132 ILE A N 1
ATOM 1088 C CA . ILE A 1 132 ? -1.772 -4.936 0.501 1.00 98.44 132 ILE A CA 1
ATOM 1089 C C . ILE A 1 132 ? -3.106 -5.660 0.450 1.00 98.44 132 ILE A C 1
ATOM 1091 O O . ILE A 1 132 ? -4.139 -5.018 0.270 1.00 98.44 132 ILE A O 1
ATOM 1095 N N . THR A 1 133 ? -3.087 -6.986 0.584 1.00 98.06 133 THR A N 1
ATOM 1096 C CA . THR A 1 133 ? -4.298 -7.814 0.467 1.00 98.06 133 THR A CA 1
ATOM 1097 C C . THR A 1 133 ? -4.642 -8.445 1.807 1.00 98.06 133 THR A C 1
ATOM 1099 O O . THR A 1 133 ? -4.009 -9.411 2.227 1.00 98.06 133 THR A O 1
ATOM 1102 N N . LYS A 1 134 ? -5.664 -7.907 2.474 1.00 97.88 134 LYS A N 1
ATOM 1103 C CA . LYS A 1 134 ? -6.160 -8.392 3.765 1.00 97.88 134 LYS A CA 1
ATOM 1104 C C . LYS A 1 134 ? -7.685 -8.352 3.764 1.00 97.88 134 LYS A C 1
ATOM 1106 O O . LYS A 1 134 ? -8.282 -7.338 3.418 1.00 97.88 134 LYS A O 1
ATOM 1111 N N . SER A 1 135 ? -8.325 -9.447 4.168 1.00 97.44 135 SER A N 1
ATOM 1112 C CA . SER A 1 135 ? -9.790 -9.513 4.236 1.00 97.44 135 SER A CA 1
ATOM 1113 C C . SER A 1 135 ? -10.350 -8.384 5.103 1.00 97.44 135 SER A C 1
ATOM 1115 O O . SER A 1 135 ? -9.958 -8.241 6.258 1.00 97.44 135 SER A O 1
ATOM 1117 N N . GLY A 1 136 ? -11.271 -7.599 4.546 1.00 96.06 136 GLY A N 1
ATOM 1118 C CA . GLY A 1 136 ? -11.931 -6.500 5.238 1.00 96.06 136 GLY A CA 1
ATOM 1119 C C . GLY A 1 136 ? -11.048 -5.286 5.517 1.00 96.06 136 GLY A C 1
ATOM 1120 O O . GLY A 1 136 ? -11.459 -4.460 6.324 1.00 96.06 136 GLY A O 1
ATOM 1121 N N . LEU A 1 137 ? -9.878 -5.146 4.879 1.00 97.19 137 LEU A N 1
ATOM 1122 C CA . LEU A 1 137 ? -8.910 -4.076 5.158 1.00 97.19 137 LEU A CA 1
ATOM 1123 C C . LEU A 1 137 ? -9.543 -2.683 5.233 1.00 97.19 137 LEU A C 1
ATOM 1125 O O . LEU A 1 137 ? -9.305 -1.948 6.192 1.00 97.19 137 LEU A O 1
ATOM 1129 N N . LYS A 1 138 ? -10.339 -2.311 4.226 1.00 96.31 138 LYS A N 1
ATOM 1130 C CA . LYS A 1 138 ? -10.969 -0.990 4.169 1.00 96.31 138 LYS A CA 1
ATOM 1131 C C . LYS A 1 138 ? -11.993 -0.832 5.289 1.00 96.31 138 LYS A C 1
ATOM 1133 O O . LYS A 1 138 ? -11.945 0.148 6.021 1.00 96.31 138 LYS A O 1
ATOM 1138 N N . THR A 1 139 ? -12.868 -1.820 5.469 1.00 95.12 139 THR A N 1
ATOM 1139 C CA . THR A 1 139 ? -13.862 -1.825 6.555 1.00 95.12 139 THR A CA 1
ATOM 1140 C C . THR A 1 139 ? -13.198 -1.721 7.930 1.00 95.12 139 THR A C 1
ATOM 1142 O O . THR A 1 139 ? -13.621 -0.932 8.770 1.00 95.12 139 THR A O 1
ATOM 1145 N N . GLU A 1 140 ? -12.130 -2.478 8.163 1.00 94.44 140 GLU A N 1
ATOM 1146 C CA . GLU A 1 140 ? -11.370 -2.445 9.407 1.00 94.44 140 GLU A CA 1
ATOM 1147 C C . GLU A 1 140 ? -10.801 -1.045 9.639 1.00 94.44 140 GLU A C 1
ATOM 1149 O O . GLU A 1 140 ? -11.120 -0.425 10.651 1.00 94.44 140 GLU A O 1
ATOM 1154 N N . LEU A 1 141 ? -10.085 -0.483 8.660 1.00 93.69 141 LEU A N 1
ATOM 1155 C CA . LEU A 1 141 ? -9.582 0.891 8.715 1.00 93.69 141 LEU A CA 1
ATOM 1156 C C . LEU A 1 141 ? -10.696 1.925 8.919 1.00 93.69 141 LEU A C 1
ATOM 1158 O O . LEU A 1 141 ? -10.467 2.907 9.620 1.00 93.69 141 LEU A O 1
ATOM 1162 N N . ASP A 1 142 ? -11.899 1.698 8.386 1.00 91.75 142 ASP A N 1
ATOM 1163 C CA . ASP A 1 142 ? -13.089 2.549 8.542 1.00 91.75 142 ASP A CA 1
ATOM 1164 C C . ASP A 1 142 ? -13.725 2.432 9.939 1.00 91.75 142 ASP A C 1
ATOM 1166 O O . ASP A 1 142 ? -14.367 3.375 10.414 1.00 91.75 142 ASP A O 1
ATOM 1170 N N . THR A 1 143 ? -13.466 1.345 10.663 1.00 89.75 143 THR A N 1
ATOM 1171 C CA . THR A 1 143 ? -13.935 1.127 12.046 1.00 89.75 143 THR A CA 1
ATOM 1172 C C . THR A 1 143 ? -12.896 1.446 13.119 1.00 89.75 143 THR A C 1
ATOM 1174 O O . THR A 1 143 ? -13.279 1.758 14.243 1.00 89.75 143 THR A O 1
ATOM 1177 N N . LEU A 1 144 ? -11.602 1.444 12.789 1.00 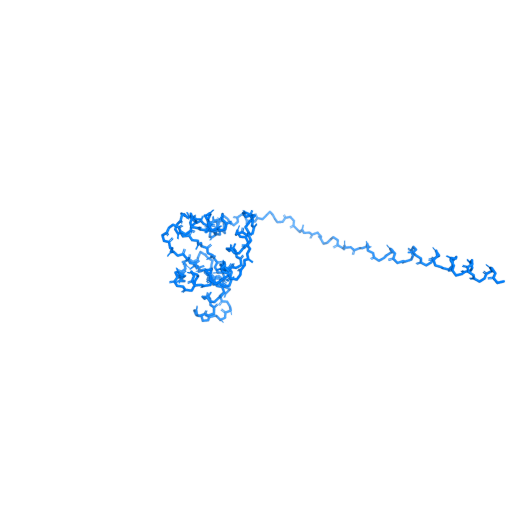82.56 144 LEU A N 1
ATOM 1178 C CA . LEU A 1 144 ? -10.541 1.809 13.731 1.00 82.56 144 LEU A CA 1
ATOM 1179 C C . LEU A 1 144 ? -10.704 3.255 14.224 1.00 82.56 144 LEU A C 1
ATOM 1181 O O . LEU A 1 144 ? -10.962 4.154 13.423 1.00 82.56 144 LEU A O 1
ATOM 1185 N N . GLY A 1 145 ? -10.529 3.474 15.530 1.00 64.69 145 GLY A N 1
ATOM 1186 C CA . GLY A 1 145 ? -10.567 4.807 16.148 1.00 64.69 145 GLY A CA 1
ATOM 1187 C C . GLY A 1 145 ? -11.962 5.417 16.319 1.00 64.69 145 GLY A C 1
ATOM 1188 O O . GLY A 1 145 ? -12.045 6.618 16.566 1.00 64.69 145 GLY A O 1
ATOM 1189 N N . LYS A 1 146 ? -13.028 4.624 16.151 1.00 58.91 146 LYS A N 1
ATOM 1190 C CA . LYS A 1 146 ? -14.371 4.965 16.642 1.00 58.91 146 LYS A CA 1
ATOM 1191 C C . LYS A 1 146 ? -14.483 4.745 18.146 1.00 58.91 146 LYS A C 1
ATOM 1193 O O . LYS A 1 146 ? -13.777 3.842 18.653 1.00 58.91 146 LYS A O 1
#

Mean predicted aligned error: 14.1 Å

pLDDT: mean 80.8, std 18.34, range [45.62, 98.5]

Secondary structure (DSSP, 8-state):
--HHHHHHHHHHHHHGGGGGGS-----------------HHHHHHHTT-EESSSSEEEEEEEEETTS---HHHHHHHHHHHHHHHHHHHHHHTT----HHHHHHHHHHHHHHEEEEEE--S-TTEEEEEEEEE-TTHHHHHHHTT-

Nearest PDB structures (foldseek):
  5ok8-assembly1_A  TM=6.439E-01  e=3.961E-02  Helicobacter pylori J99
  5wy8-assembly1_A  TM=5.384E-01  e=8.161E+00  Homo sapiens
  4yrv-assembly1_A  TM=2.892E-01  e=2.958E+00  Nostoc sp. PCC 7120 = FACHB-418
  2eua-assembly2_B  TM=2.655E-01  e=2.154E+00  Escherichia coli
  6y2d-assembly2_B  TM=4.058E-01  e=9.265E+00  Homo sapiens

Foldseek 3Di:
DPVVVVVVVVVVVVCVVVVVPPDDDPPPDPPPPPPPPPPVLVCVQPVCAQDNDQFKHKDKQKFFPPDDDDPVRSLVVRLVVQLVVLLVVLVVLVADCDPVNSVVSNCQLVVQWDKDWDDRPDPGITMIITMRGGVRNNVVSNPPRD

Sequence (146 aa):
MVSYLRLIVYILFIYLPLICYISSCASKKQVSDIPPKENNALLFEYEKEGFIDNNTFRVIVIIPVEEHYDELSVRQKGQERAFVSLKNYIISQNKVFDSKMHNYLMTTITGYGTLKKRDSTCSTRYCYYFDITKSGLKTELDTLGK